Protein AF-A0A420IL74-F1 (afdb_monomer_lite)

pLDDT: mean 82.25, std 12.18, range [47.25, 95.0]

Radius of gyration: 26.78 Å; chains: 1; bounding box: 61×28×80 Å

Secondary structure (DSSP, 8-state):
--HHHHHHHIIIIIGGG--TT--HHHHHHHHHHHHHSHHHHHHHHTT-HHHHHHHHHHHHTT-GGGHHHHHS--SSHHHHHHHHHHHHHHHHHHHHHHHHHHTSSS-S--

Foldseek 3Di:
DDPVVLVCCCVPPPVVVDDPPDDPVNSVVVSCCVCVNPVNCVVVVCVDFQSVQVVVLVVCPPPQLQVQCNVDPDPGPVSSVVSSVVSNVVVVVVVVVVVVVVVPPPDPDD

Structure (mmCIF, N/CA/C/O backbone):
data_AF-A0A420IL74-F1
#
_entry.id   AF-A0A420IL74-F1
#
loop_
_atom_site.group_PDB
_atom_site.id
_atom_site.type_symbol
_atom_site.label_atom_id
_atom_site.label_alt_id
_atom_site.label_comp_id
_atom_site.label_asym_id
_atom_site.label_entity_id
_atom_site.label_seq_id
_atom_site.pdbx_PDB_ins_code
_atom_site.Cartn_x
_atom_site.Cartn_y
_atom_site.Cartn_z
_atom_site.occupancy
_atom_site.B_iso_or_equiv
_atom_site.auth_seq_id
_atom_site.auth_comp_id
_atom_site.auth_asym_id
_atom_site.auth_atom_id
_atom_site.pdbx_PDB_model_num
ATOM 1 N N . MET A 1 1 ? -3.151 -2.415 20.305 1.00 55.00 1 MET A N 1
ATOM 2 C CA . MET A 1 1 ? -4.112 -1.296 20.311 1.00 55.00 1 MET A CA 1
ATOM 3 C C . MET A 1 1 ? -3.757 -0.391 21.470 1.00 55.00 1 MET A C 1
ATOM 5 O O . MET A 1 1 ? -3.606 -0.899 22.578 1.00 55.00 1 MET A O 1
ATOM 9 N N . LEU A 1 2 ? -3.493 0.883 21.170 1.00 66.88 2 LEU A N 1
ATOM 10 C CA . LEU A 1 2 ? -3.121 1.927 22.125 1.00 66.88 2 LEU A CA 1
ATOM 11 C C . LEU A 1 2 ? -4.253 2.074 23.147 1.00 66.88 2 LEU A C 1
ATOM 13 O O . LEU A 1 2 ? -5.367 2.427 22.777 1.00 66.88 2 LEU A O 1
ATOM 17 N N . LYS A 1 3 ? -3.988 1.765 24.420 1.00 67.19 3 LYS A N 1
ATOM 18 C CA . 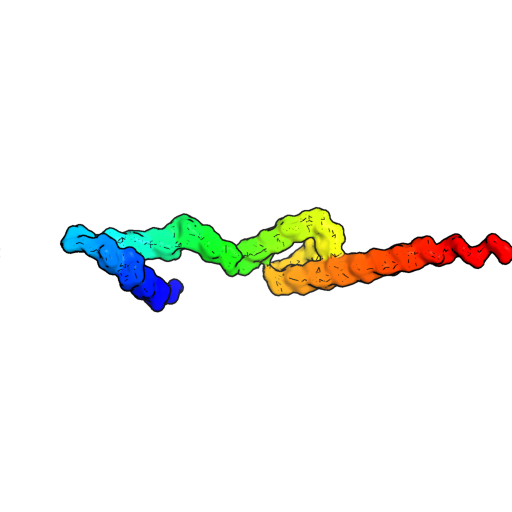LYS A 1 3 ? -4.944 2.055 25.501 1.00 67.19 3 LYS A CA 1
ATOM 19 C C . LYS A 1 3 ? -5.295 3.543 25.541 1.00 67.19 3 LYS A C 1
ATOM 21 O O . LYS A 1 3 ? -6.426 3.866 25.871 1.00 67.19 3 LYS A O 1
ATOM 26 N N . ASP A 1 4 ? -4.339 4.385 25.168 1.00 77.12 4 ASP A N 1
ATOM 27 C CA . ASP A 1 4 ? -4.464 5.838 25.171 1.00 77.12 4 ASP A CA 1
ATOM 28 C C . ASP A 1 4 ? -5.467 6.303 24.100 1.00 77.12 4 ASP A C 1
ATOM 30 O O . ASP A 1 4 ? -6.442 6.954 24.443 1.00 77.12 4 ASP A O 1
ATOM 34 N N . ASP A 1 5 ? -5.359 5.820 22.855 1.00 80.56 5 ASP A N 1
ATOM 35 C CA . ASP A 1 5 ? -6.319 6.143 21.781 1.00 80.56 5 ASP A CA 1
ATOM 36 C C . ASP A 1 5 ? -7.767 5.757 22.132 1.00 80.56 5 ASP A C 1
ATOM 38 O O . ASP A 1 5 ? -8.716 6.467 21.800 1.00 80.56 5 ASP A O 1
ATOM 42 N N . ALA A 1 6 ? -7.957 4.602 22.779 1.00 83.75 6 ALA A N 1
ATOM 43 C CA . ALA A 1 6 ? -9.287 4.147 23.186 1.00 83.75 6 ALA A CA 1
ATOM 44 C C . ALA A 1 6 ? -9.856 4.974 24.343 1.00 83.75 6 ALA A C 1
ATOM 46 O O . ALA A 1 6 ? -11.074 5.126 24.449 1.00 83.75 6 ALA A O 1
ATOM 47 N N . LEU A 1 7 ? -8.977 5.488 25.202 1.00 86.19 7 LEU A N 1
ATOM 48 C CA . LEU A 1 7 ? -9.343 6.362 2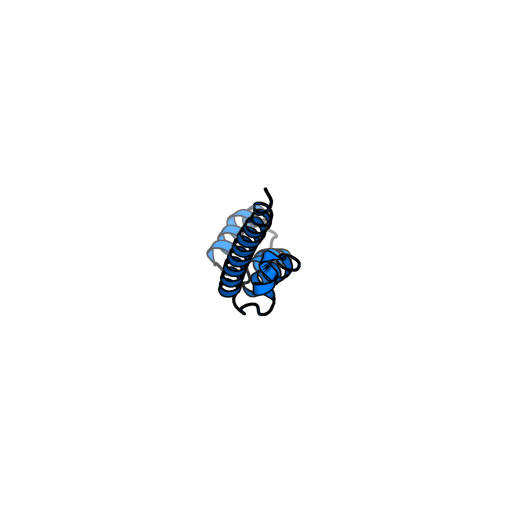6.303 1.00 86.19 7 LEU A CA 1
ATOM 49 C C . LEU A 1 7 ? -9.745 7.746 25.779 1.00 86.19 7 LEU A C 1
ATOM 51 O O . LEU A 1 7 ? -10.791 8.250 26.177 1.00 86.19 7 LEU A O 1
ATOM 55 N N . ASP A 1 8 ? -8.974 8.302 24.845 1.00 88.50 8 ASP A N 1
ATOM 56 C CA . ASP A 1 8 ? -9.269 9.585 24.199 1.00 88.50 8 ASP A CA 1
ATOM 57 C C . ASP A 1 8 ? -10.617 9.523 23.467 1.00 88.50 8 ASP A C 1
ATOM 59 O O . ASP A 1 8 ? -11.502 10.335 23.727 1.00 88.50 8 ASP A O 1
ATOM 63 N N . TYR A 1 9 ? -10.845 8.476 22.664 1.00 87.88 9 TYR A N 1
ATOM 64 C CA . TYR A 1 9 ? -12.132 8.254 21.991 1.00 87.88 9 TYR A CA 1
ATOM 65 C C . TYR A 1 9 ? -13.311 8.15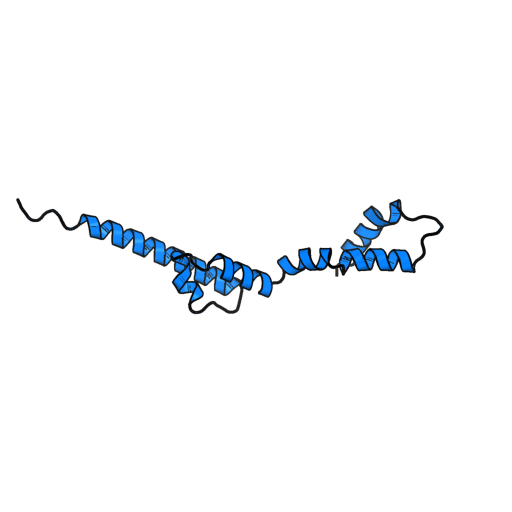8 22.972 1.00 87.88 9 TYR A C 1
ATOM 67 O O . TYR A 1 9 ? -14.407 8.661 22.714 1.00 87.88 9 TYR A O 1
ATOM 75 N N . TYR A 1 10 ? -13.100 7.519 24.126 1.00 89.25 10 TYR A N 1
ATOM 76 C CA . TYR A 1 10 ? -14.137 7.442 25.144 1.00 89.25 10 TYR A CA 1
ATOM 77 C C . TYR A 1 10 ? -14.497 8.826 25.699 1.00 89.25 10 TYR A C 1
ATOM 79 O O . TYR A 1 10 ? -15.681 9.144 25.802 1.00 89.25 10 TYR A O 1
ATOM 87 N N . TYR A 1 11 ? -13.504 9.641 26.055 1.00 91.31 11 TYR A N 1
ATOM 88 C CA . TYR A 1 11 ? -13.741 10.953 26.660 1.00 91.31 11 TYR A CA 1
ATOM 89 C C . TYR A 1 11 ? -14.270 11.989 25.665 1.00 91.31 11 TYR A C 1
ATOM 91 O O . TYR A 1 11 ? -15.163 12.761 26.023 1.00 91.31 11 TYR A O 1
ATOM 99 N N . ASP A 1 12 ? -13.759 11.985 24.437 1.00 91.50 12 ASP A N 1
ATOM 100 C CA . ASP A 1 12 ? -14.056 13.021 23.449 1.00 91.50 12 ASP A CA 1
ATOM 101 C C . ASP A 1 12 ? -15.348 12.740 22.671 1.00 91.50 12 ASP A C 1
ATOM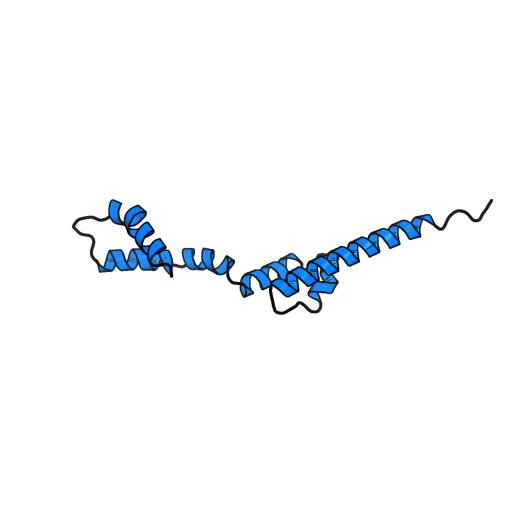 103 O O . ASP A 1 12 ? -16.144 13.655 22.455 1.00 91.50 12 ASP A O 1
ATOM 107 N N . ASP A 1 13 ? -15.597 11.481 22.293 1.00 89.56 13 ASP A N 1
ATOM 108 C CA . ASP A 1 13 ? -16.684 11.131 21.369 1.00 89.56 13 ASP A CA 1
ATOM 109 C C . ASP A 1 13 ? -17.832 10.359 22.032 1.00 89.56 13 ASP A C 1
ATOM 111 O O . ASP A 1 13 ? -18.995 10.563 21.680 1.00 89.56 13 ASP A O 1
ATOM 115 N N . ILE A 1 14 ? -17.541 9.475 22.996 1.00 90.81 14 ILE A N 1
ATOM 116 C CA . ILE A 1 14 ? -18.574 8.643 23.636 1.00 90.81 14 ILE A CA 1
ATOM 117 C C . ILE A 1 14 ? -19.194 9.343 24.844 1.00 90.81 14 ILE A C 1
ATOM 119 O O . ILE A 1 14 ? -20.414 9.422 24.952 1.00 90.81 14 ILE A O 1
ATOM 123 N N . GLN A 1 15 ? -18.392 9.853 25.777 1.00 90.38 15 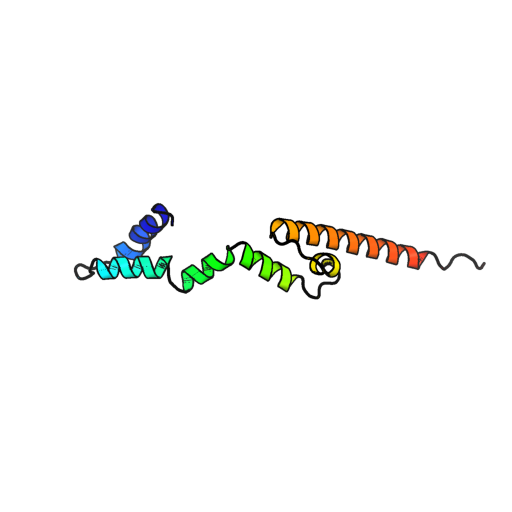GLN A N 1
ATOM 124 C CA . GLN A 1 15 ? -18.895 10.425 27.026 1.00 90.38 15 GLN A CA 1
ATOM 125 C C . GLN A 1 15 ? -19.955 11.529 26.829 1.00 90.38 15 GLN A C 1
ATOM 127 O O . GLN A 1 15 ? -20.938 11.515 27.574 1.00 90.38 15 GLN A O 1
ATOM 132 N N . PRO A 1 16 ? -19.838 12.447 25.847 1.00 91.19 16 PRO A N 1
ATOM 133 C CA . PRO A 1 16 ? -20.844 13.489 25.627 1.00 91.19 16 PRO A CA 1
ATOM 134 C C . PRO A 1 16 ? -22.213 12.968 25.171 1.00 91.19 16 PRO A C 1
ATOM 136 O O . PRO A 1 16 ? -23.214 13.660 25.351 1.00 91.19 16 PRO A O 1
ATOM 139 N N . ILE A 1 17 ? -22.267 11.774 24.573 1.00 88.06 17 ILE A N 1
ATOM 140 C CA . ILE A 1 17 ? -23.498 11.161 24.050 1.00 88.06 17 ILE A CA 1
ATOM 141 C C . ILE A 1 17 ? -24.094 10.113 25.000 1.00 88.06 17 ILE A C 1
ATOM 143 O O . ILE A 1 17 ? -25.193 9.614 24.747 1.00 88.06 17 ILE A O 1
ATOM 147 N N . LEU A 1 18 ? -23.398 9.779 26.094 1.00 88.62 18 LEU A N 1
ATOM 148 C CA . LEU A 1 18 ? -23.919 8.867 27.108 1.00 88.62 18 LEU A CA 1
ATOM 149 C C . LEU A 1 18 ? -25.129 9.475 27.815 1.00 88.62 18 LEU A C 1
ATOM 151 O O . LEU A 1 18 ? -25.144 10.634 28.226 1.00 88.62 18 LEU A O 1
ATOM 155 N N . THR A 1 19 ? -26.138 8.639 28.018 1.00 87.75 19 THR A N 1
ATOM 156 C CA . THR A 1 19 ? -27.332 8.966 28.797 1.00 87.75 19 THR A CA 1
ATOM 157 C C . THR A 1 19 ? -27.421 8.037 29.999 1.00 87.75 19 THR A C 1
ATOM 159 O O . THR A 1 19 ? -26.786 6.985 30.031 1.00 87.75 19 THR A O 1
ATOM 162 N N . SER A 1 20 ? -28.261 8.369 30.980 1.00 82.06 20 SER A N 1
ATOM 163 C CA . SER A 1 20 ? -28.499 7.513 32.153 1.00 82.06 20 SER A CA 1
ATOM 164 C C . SER A 1 20 ? -29.034 6.117 31.804 1.00 82.06 20 SER A C 1
ATOM 166 O O . SER A 1 20 ? -29.069 5.241 32.662 1.00 82.06 20 SER A O 1
ATOM 168 N N . THR A 1 21 ? -29.492 5.923 30.566 1.00 87.19 21 THR A N 1
ATOM 169 C CA . THR A 1 21 ? -30.000 4.655 30.037 1.00 87.19 21 THR A CA 1
ATOM 170 C C . THR A 1 21 ? -28.960 3.861 29.255 1.00 87.19 21 THR A C 1
ATOM 172 O O . THR A 1 21 ? -29.219 2.703 28.944 1.00 87.19 21 THR A O 1
ATOM 175 N N . THR A 1 22 ? -27.804 4.451 28.937 1.00 86.00 22 THR A N 1
ATOM 176 C CA . THR A 1 22 ? -26.770 3.774 28.152 1.00 86.00 22 THR A CA 1
ATOM 177 C C . THR A 1 22 ? -26.092 2.702 28.999 1.00 86.00 22 THR A C 1
ATOM 179 O O . THR A 1 22 ? -25.593 2.970 30.094 1.00 86.00 22 THR A O 1
ATOM 182 N N . SER A 1 23 ? -26.090 1.470 28.500 1.00 90.69 23 SER A N 1
ATOM 183 C CA . SER A 1 23 ? -25.532 0.319 29.211 1.00 90.69 23 SER A CA 1
ATOM 184 C C . SER A 1 23 ? -24.038 0.143 28.938 1.00 90.69 23 SER A C 1
ATOM 186 O O . SER A 1 23 ? -23.504 0.597 27.926 1.00 90.69 23 SER A O 1
ATOM 188 N N . PHE A 1 24 ? -23.350 -0.578 29.823 1.00 88.06 24 PHE A N 1
ATOM 189 C CA . PHE A 1 24 ? -21.944 -0.937 29.617 1.00 88.06 24 PHE A CA 1
ATOM 190 C C . PHE A 1 24 ? -21.725 -1.719 28.309 1.00 88.06 24 PHE A C 1
ATOM 192 O O . PHE A 1 24 ? -20.743 -1.494 27.600 1.00 88.06 24 PHE A O 1
ATOM 199 N N . ASP A 1 25 ? -22.660 -2.602 27.955 1.00 90.88 25 ASP A N 1
ATOM 200 C CA . ASP A 1 25 ? -22.573 -3.400 26.732 1.00 90.88 25 ASP A CA 1
ATOM 201 C C . ASP A 1 25 ? -22.683 -2.531 25.474 1.00 90.88 25 ASP A C 1
ATOM 203 O O . ASP A 1 25 ? -21.955 -2.754 24.507 1.00 90.88 25 ASP A O 1
ATOM 207 N N . GLU A 1 26 ? -23.510 -1.484 25.502 1.00 90.00 26 GLU A N 1
ATOM 208 C CA . GLU A 1 26 ? -23.577 -0.509 24.409 1.00 90.00 26 GLU A CA 1
ATOM 209 C C . GLU A 1 26 ? -22.260 0.253 24.268 1.00 90.00 26 GLU A C 1
ATOM 211 O O . GLU A 1 26 ? -21.712 0.315 23.170 1.00 90.00 26 GLU A O 1
ATOM 216 N N . VAL A 1 27 ? -21.691 0.750 25.370 1.00 88.88 27 VAL A N 1
ATOM 217 C CA . VAL A 1 27 ? -20.401 1.462 25.347 1.00 88.88 27 VAL A CA 1
ATOM 218 C C . VAL A 1 27 ? -19.287 0.575 24.793 1.00 88.88 27 VAL A C 1
ATOM 220 O O . VAL A 1 27 ? -18.523 0.998 23.926 1.00 88.88 27 VAL A O 1
ATOM 223 N N . THR A 1 28 ? -19.203 -0.678 25.247 1.00 88.50 28 THR A N 1
ATOM 224 C CA . THR A 1 28 ? -18.195 -1.613 24.728 1.00 88.50 28 THR A CA 1
ATOM 225 C C . THR A 1 28 ? -18.435 -1.975 23.266 1.00 88.50 28 THR A C 1
ATOM 227 O O . THR A 1 28 ? -17.460 -2.158 22.536 1.00 88.50 28 THR A O 1
ATOM 230 N N . SER A 1 29 ? -19.691 -2.035 22.808 1.00 88.50 29 SER A N 1
ATOM 231 C CA . SER A 1 29 ? -20.005 -2.210 21.388 1.00 88.50 29 SER A CA 1
ATOM 232 C C . SER A 1 29 ? -19.556 -1.009 20.562 1.00 88.50 29 SER A C 1
ATOM 234 O O . SER A 1 29 ? -18.926 -1.206 19.532 1.00 88.50 29 SER A O 1
ATOM 236 N N . MET A 1 30 ? -19.788 0.222 21.027 1.00 87.06 30 MET A N 1
ATOM 237 C CA . MET A 1 30 ? -19.378 1.439 20.314 1.00 87.06 30 MET A CA 1
ATOM 238 C C . MET A 1 30 ? -17.858 1.538 20.172 1.00 87.06 30 MET A C 1
ATOM 240 O O . MET A 1 30 ? -17.350 1.779 19.078 1.00 87.06 30 MET A O 1
ATOM 244 N N . ILE A 1 31 ? -17.119 1.280 21.257 1.00 87.56 31 ILE A N 1
ATOM 245 C CA . ILE A 1 31 ? -15.650 1.241 21.226 1.00 87.56 31 ILE A CA 1
ATOM 246 C C . ILE A 1 31 ? -15.175 0.139 20.269 1.00 87.56 31 ILE A C 1
ATOM 248 O O . ILE A 1 31 ? -14.282 0.366 19.451 1.00 87.56 31 ILE A O 1
ATOM 252 N N . ARG A 1 32 ? -15.782 -1.053 20.330 1.00 86.62 32 ARG A N 1
ATOM 253 C CA . ARG A 1 32 ? -15.427 -2.165 19.439 1.00 86.62 32 ARG A CA 1
ATOM 254 C C . ARG A 1 32 ? -15.701 -1.826 17.978 1.00 86.62 32 ARG A C 1
ATOM 256 O O . ARG A 1 32 ? -14.841 -2.058 17.139 1.00 86.62 32 ARG A O 1
ATOM 263 N N . ASP A 1 33 ? -16.852 -1.253 17.659 1.00 86.56 33 ASP A N 1
ATOM 264 C CA . ASP A 1 33 ? -17.204 -0.892 16.287 1.00 86.56 33 ASP A CA 1
ATOM 265 C C . ASP A 1 33 ? -16.288 0.208 15.742 1.00 86.56 33 ASP A C 1
ATOM 267 O O . ASP A 1 33 ? -15.895 0.158 14.577 1.00 86.56 33 ASP A O 1
ATOM 271 N N . TYR A 1 34 ? -15.861 1.151 16.582 1.00 83.94 34 TYR A N 1
ATOM 272 C CA . TYR A 1 34 ? -14.916 2.182 16.169 1.00 83.94 34 TYR A CA 1
ATOM 273 C C . TYR A 1 34 ? -13.508 1.636 15.905 1.00 83.94 34 TYR A C 1
ATOM 275 O O . TYR A 1 34 ? -12.902 2.010 14.908 1.00 83.94 34 TYR A O 1
ATOM 283 N N . PHE A 1 35 ? -12.983 0.730 16.738 1.00 81.31 35 PHE A N 1
ATOM 284 C CA . PHE A 1 35 ? -11.606 0.221 16.593 1.00 81.31 35 PHE A CA 1
ATOM 285 C C . PHE A 1 35 ? -11.478 -1.092 15.805 1.00 81.31 35 PHE A C 1
ATOM 287 O O . PHE A 1 35 ? -10.395 -1.444 15.341 1.00 81.31 35 PHE A O 1
ATOM 294 N N . GLU A 1 36 ? -12.560 -1.840 15.631 1.00 80.88 36 GLU A N 1
ATOM 295 C CA . GLU A 1 36 ? -12.566 -3.143 14.949 1.00 80.88 36 GLU A CA 1
ATOM 296 C C . GLU A 1 36 ? -13.580 -3.195 13.796 1.00 80.88 36 GLU A C 1
ATOM 298 O O . GLU A 1 36 ? -13.660 -4.181 13.043 1.00 80.88 36 GLU A O 1
ATOM 303 N N . GLY A 1 37 ? -14.333 -2.114 13.593 1.00 79.50 37 GLY A N 1
ATOM 304 C CA . GLY A 1 37 ? -15.312 -2.010 12.528 1.00 79.50 37 GLY A CA 1
ATOM 305 C C . GLY A 1 37 ? -14.708 -2.084 11.125 1.00 79.50 37 GLY A C 1
ATOM 306 O O . GLY A 1 37 ? -13.487 -2.013 10.922 1.00 79.50 37 GLY A O 1
ATOM 307 N N . PRO A 1 38 ? -15.568 -2.238 10.105 1.00 72.12 38 PRO A N 1
ATOM 308 C CA . PRO A 1 38 ? -15.139 -2.304 8.712 1.00 72.12 38 PRO A CA 1
ATOM 309 C C . PRO A 1 38 ? -14.380 -1.045 8.272 1.00 72.12 38 PRO A C 1
ATOM 311 O O . PRO A 1 38 ? -13.456 -1.140 7.466 1.00 72.12 38 PRO A O 1
ATOM 314 N N . GLU A 1 39 ? -14.760 0.120 8.799 1.00 68.69 39 GLU A N 1
ATOM 315 C CA . GLU A 1 39 ? -14.176 1.417 8.446 1.00 68.69 39 GLU A CA 1
ATOM 316 C C . GLU A 1 39 ? -12.761 1.579 9.006 1.00 68.69 39 GLU A C 1
ATOM 318 O O . GLU A 1 39 ? -11.829 1.861 8.250 1.00 68.69 39 GLU A O 1
ATOM 323 N N . TYR A 1 40 ? -12.566 1.279 10.291 1.00 70.94 40 TYR A N 1
ATOM 324 C CA . TYR A 1 40 ? -11.242 1.288 10.910 1.00 70.94 40 TYR A CA 1
ATOM 325 C C . TYR A 1 40 ? -10.311 0.275 10.257 1.00 70.94 40 TYR A C 1
ATOM 327 O O . TYR A 1 40 ? -9.178 0.602 9.902 1.00 70.94 40 TYR A O 1
ATOM 335 N N . ARG A 1 41 ? -10.808 -0.939 9.981 1.00 67.12 41 ARG A N 1
ATOM 336 C CA . ARG A 1 41 ? -10.044 -1.946 9.233 1.00 67.12 41 ARG A CA 1
ATOM 337 C C . ARG A 1 41 ? -9.654 -1.466 7.841 1.00 67.12 41 ARG A C 1
ATOM 339 O O . ARG A 1 41 ? -8.559 -1.797 7.403 1.00 67.12 41 ARG A O 1
ATOM 346 N N . ARG A 1 42 ? -10.490 -0.697 7.135 1.00 61.78 42 ARG A N 1
ATOM 347 C CA . ARG A 1 42 ? -10.103 -0.101 5.844 1.00 61.78 42 ARG A CA 1
ATOM 348 C C . ARG A 1 42 ? -8.983 0.915 6.034 1.00 61.78 42 ARG A C 1
ATOM 350 O O . ARG A 1 42 ? -7.966 0.782 5.364 1.00 61.78 42 ARG A O 1
ATOM 357 N N . ALA A 1 43 ? -9.128 1.860 6.962 1.00 65.75 43 ALA A N 1
ATOM 358 C CA . ALA A 1 43 ? -8.118 2.886 7.229 1.00 65.75 43 ALA A CA 1
ATOM 359 C C . ALA A 1 43 ? -6.763 2.289 7.658 1.00 65.75 43 ALA A C 1
ATOM 361 O O . ALA A 1 43 ? -5.716 2.703 7.159 1.00 65.75 43 ALA A O 1
ATOM 362 N N . HIS A 1 44 ? -6.776 1.271 8.523 1.00 63.94 44 HIS A N 1
ATOM 363 C CA . HIS A 1 44 ? -5.562 0.602 8.995 1.00 63.94 44 HIS A CA 1
ATOM 364 C C . HIS A 1 44 ? -4.957 -0.370 7.974 1.00 63.94 44 HIS A C 1
ATOM 366 O O . HIS A 1 44 ? -3.734 -0.426 7.869 1.00 63.94 44 HIS A O 1
ATOM 372 N N . ARG A 1 45 ? -5.759 -1.057 7.144 1.00 59.00 45 ARG A N 1
ATOM 373 C CA . ARG A 1 45 ? -5.239 -1.933 6.071 1.00 59.00 45 ARG A CA 1
ATOM 374 C C . ARG A 1 45 ? -4.373 -1.193 5.056 1.00 59.00 45 ARG A C 1
ATOM 376 O O . ARG A 1 45 ? -3.469 -1.790 4.481 1.00 59.00 45 ARG A O 1
ATOM 383 N N . PHE A 1 46 ? -4.596 0.108 4.848 1.00 57.31 46 PHE A N 1
ATOM 384 C CA . PHE A 1 46 ? -3.722 0.921 3.994 1.00 57.31 46 PHE A CA 1
ATOM 385 C C . PHE A 1 46 ? -2.308 1.108 4.565 1.00 57.31 46 PHE A C 1
ATOM 387 O O . PHE A 1 46 ? -1.416 1.499 3.818 1.00 57.31 46 PHE A O 1
ATOM 394 N N . ARG A 1 47 ? -2.083 0.826 5.855 1.00 63.72 47 ARG A N 1
ATOM 395 C CA . ARG A 1 47 ? -0.763 0.890 6.504 1.00 63.72 47 ARG A CA 1
ATOM 396 C C . ARG A 1 47 ? -0.059 -0.466 6.587 1.00 63.72 47 ARG A C 1
ATOM 398 O O . ARG A 1 47 ? 1.114 -0.509 6.961 1.00 63.72 47 ARG A O 1
ATOM 405 N N . ASP A 1 48 ? -0.721 -1.557 6.203 1.00 74.44 48 ASP A N 1
ATOM 406 C CA . ASP A 1 48 ? -0.113 -2.884 6.216 1.00 74.44 48 ASP A CA 1
ATOM 407 C C . ASP A 1 48 ? 0.958 -2.984 5.122 1.00 74.44 48 ASP A C 1
ATOM 409 O O . ASP A 1 48 ? 0.686 -2.841 3.928 1.00 74.44 48 ASP A O 1
ATOM 413 N N . LYS A 1 49 ? 2.202 -3.271 5.530 1.00 75.88 49 LYS A N 1
ATOM 414 C CA . LYS A 1 49 ? 3.362 -3.435 4.632 1.00 75.88 49 LYS A CA 1
ATOM 415 C C . LYS A 1 49 ? 3.086 -4.307 3.390 1.00 75.88 49 LYS A C 1
ATOM 417 O O . LYS A 1 49 ? 3.464 -3.866 2.305 1.00 75.88 49 LYS A O 1
ATOM 422 N N . PRO A 1 50 ? 2.446 -5.494 3.486 1.00 80.19 50 PRO A N 1
ATOM 423 C CA . PRO A 1 50 ? 2.157 -6.309 2.302 1.00 80.19 50 PRO A CA 1
ATOM 424 C C . PRO A 1 50 ? 1.121 -5.668 1.369 1.00 80.19 50 PRO A C 1
ATOM 426 O O . PRO A 1 50 ? 1.216 -5.808 0.154 1.00 80.19 50 PRO A O 1
ATOM 429 N N . PHE A 1 51 ? 0.160 -4.916 1.908 1.00 82.50 51 PHE A N 1
ATOM 430 C CA . PHE A 1 51 ? -0.834 -4.215 1.097 1.00 82.50 51 PHE A CA 1
ATOM 431 C C . PHE A 1 51 ? -0.223 -3.016 0.358 1.00 82.50 51 PHE A C 1
ATOM 433 O O . PHE A 1 51 ? -0.519 -2.784 -0.814 1.00 82.50 51 PHE A O 1
ATOM 440 N N . LEU A 1 52 ? 0.676 -2.282 1.021 1.00 85.44 52 LEU A N 1
ATOM 441 C CA . LEU A 1 52 ? 1.454 -1.205 0.404 1.00 85.44 52 LEU A CA 1
ATOM 442 C C . LEU A 1 52 ? 2.373 -1.721 -0.705 1.00 85.44 52 LEU A C 1
ATOM 444 O O . LEU A 1 52 ? 2.484 -1.077 -1.745 1.00 85.44 52 LEU A O 1
ATOM 448 N N . HIS A 1 53 ? 2.998 -2.884 -0.501 1.00 90.19 53 HIS A N 1
ATOM 449 C CA . HIS A 1 53 ? 3.819 -3.537 -1.521 1.00 90.19 53 HIS A CA 1
ATOM 450 C C . HIS A 1 53 ? 2.999 -3.862 -2.772 1.00 90.19 53 HIS A C 1
ATOM 452 O O . HIS A 1 53 ? 3.362 -3.423 -3.862 1.00 90.19 53 HIS A O 1
ATOM 458 N N . LEU A 1 54 ? 1.844 -4.515 -2.601 1.00 88.44 54 LEU A N 1
ATOM 459 C CA . LEU A 1 54 ? 0.949 -4.853 -3.707 1.00 88.44 54 LEU A CA 1
ATOM 460 C C . LEU A 1 54 ? 0.470 -3.608 -4.464 1.00 88.44 54 LEU A C 1
ATOM 462 O O . LEU A 1 54 ? 0.540 -3.561 -5.689 1.00 88.44 54 LEU A O 1
ATOM 466 N N . LYS A 1 55 ? 0.035 -2.568 -3.742 1.00 89.19 55 LYS A N 1
ATOM 467 C CA . LYS A 1 55 ? -0.401 -1.313 -4.368 1.00 89.19 55 LYS A CA 1
ATOM 468 C C . LYS A 1 55 ? 0.711 -0.623 -5.149 1.00 89.19 55 LYS A C 1
ATOM 470 O O . LYS A 1 55 ? 0.444 -0.089 -6.221 1.00 89.19 55 LYS A O 1
ATOM 475 N N . LEU A 1 56 ? 1.929 -0.605 -4.610 1.00 90.38 56 LEU A N 1
ATOM 476 C CA . LEU A 1 56 ? 3.078 -0.014 -5.289 1.00 90.38 56 LEU A CA 1
ATOM 477 C C . LEU A 1 56 ? 3.423 -0.801 -6.559 1.00 90.38 56 LEU A C 1
ATOM 479 O O . LEU A 1 56 ? 3.636 -0.202 -7.610 1.00 90.38 56 LEU A O 1
ATOM 483 N N . PHE A 1 57 ? 3.405 -2.134 -6.477 1.00 90.88 57 PHE A N 1
ATOM 484 C CA . PHE A 1 57 ? 3.610 -3.015 -7.624 1.00 90.88 57 PHE A CA 1
ATOM 485 C C . PHE A 1 57 ? 2.576 -2.764 -8.729 1.00 90.88 57 PHE A C 1
ATOM 487 O O . PHE A 1 57 ? 2.943 -2.566 -9.887 1.00 90.88 57 PHE A O 1
ATOM 494 N N . ASP A 1 58 ? 1.289 -2.716 -8.373 1.00 91.94 58 ASP A N 1
ATOM 495 C CA . ASP A 1 58 ? 0.210 -2.466 -9.329 1.00 91.94 58 ASP A CA 1
ATOM 496 C C . ASP A 1 58 ? 0.289 -1.056 -9.936 1.00 91.94 58 ASP A C 1
ATOM 498 O O . ASP A 1 58 ? 0.083 -0.905 -11.138 1.00 91.94 58 ASP A O 1
ATOM 502 N N . ALA A 1 59 ? 0.640 -0.033 -9.149 1.00 92.12 59 ALA A N 1
ATOM 503 C CA . ALA A 1 59 ? 0.780 1.344 -9.633 1.00 92.12 59 ALA A CA 1
ATOM 504 C C . ALA A 1 59 ? 1.938 1.523 -10.628 1.00 92.12 59 ALA A C 1
ATOM 506 O O . ALA A 1 59 ? 1.857 2.356 -11.528 1.00 92.12 59 ALA A O 1
ATOM 507 N N . CYS A 1 60 ? 3.015 0.751 -10.477 1.00 92.62 60 CYS A N 1
ATOM 508 C CA . CYS A 1 60 ? 4.151 0.786 -11.394 1.00 92.62 60 CYS A CA 1
ATOM 509 C C . CYS A 1 60 ? 3.941 -0.065 -12.656 1.00 92.62 60 CYS A C 1
ATOM 511 O O . CYS A 1 60 ? 4.730 0.041 -13.599 1.00 92.62 60 CYS A O 1
ATOM 513 N N . ARG A 1 61 ? 2.899 -0.907 -12.707 1.00 91.88 61 ARG A N 1
ATOM 514 C CA . ARG A 1 61 ? 2.627 -1.763 -13.867 1.00 91.88 61 ARG A CA 1
ATOM 515 C C . ARG A 1 61 ? 2.313 -0.906 -15.096 1.00 91.88 61 ARG A C 1
ATOM 517 O O . ARG A 1 61 ? 1.472 -0.018 -15.053 1.00 91.88 61 ARG A O 1
ATOM 524 N N . GLY A 1 62 ? 2.977 -1.207 -16.212 1.00 89.62 62 GLY A N 1
ATOM 525 C CA . GLY A 1 62 ? 2.811 -0.471 -17.471 1.00 89.62 62 GLY A CA 1
ATOM 526 C C . GLY A 1 62 ? 3.649 0.807 -17.575 1.00 89.62 62 GLY A C 1
ATOM 527 O O . GLY A 1 62 ? 3.616 1.467 -18.611 1.00 89.62 62 GLY A O 1
ATOM 528 N N . VAL A 1 63 ? 4.435 1.145 -16.549 1.00 93.50 63 VAL A N 1
ATOM 529 C CA . VAL A 1 63 ? 5.419 2.231 -16.618 1.00 93.50 63 VAL A CA 1
ATOM 530 C C . VAL A 1 63 ? 6.741 1.673 -17.143 1.00 93.50 63 VAL A C 1
ATOM 532 O O . VAL A 1 63 ? 7.394 0.882 -16.463 1.00 93.50 63 VAL A O 1
ATOM 535 N N . ALA A 1 64 ? 7.169 2.117 -18.329 1.00 90.81 64 ALA A N 1
ATOM 536 C CA . ALA A 1 64 ? 8.391 1.631 -18.987 1.00 90.81 64 ALA A CA 1
ATOM 537 C C . ALA A 1 64 ? 9.660 1.801 -18.126 1.00 90.81 64 ALA A C 1
ATOM 539 O O . ALA A 1 64 ? 10.562 0.969 -18.159 1.00 90.81 64 ALA A O 1
ATOM 540 N N . ALA A 1 65 ? 9.720 2.855 -17.308 1.00 91.31 65 ALA A N 1
ATOM 541 C CA . ALA A 1 65 ? 10.836 3.094 -16.394 1.00 91.31 65 ALA A CA 1
ATOM 542 C C . ALA A 1 65 ? 10.908 2.086 -15.233 1.00 91.31 65 ALA A C 1
ATOM 544 O O . ALA A 1 65 ? 11.978 1.879 -14.666 1.00 91.31 65 ALA A O 1
ATOM 545 N N . CYS A 1 66 ? 9.797 1.432 -14.888 1.00 93.00 66 CYS A N 1
ATOM 546 C CA . CYS A 1 66 ? 9.712 0.480 -13.779 1.00 93.00 66 CYS A CA 1
ATOM 547 C C . CYS A 1 66 ? 9.755 -0.986 -14.237 1.00 93.00 66 CYS A C 1
ATOM 549 O O . CYS A 1 66 ? 9.803 -1.879 -13.396 1.00 93.00 66 CYS A O 1
ATOM 551 N N . GLU A 1 67 ? 9.729 -1.251 -15.545 1.00 91.06 67 GLU A N 1
ATOM 552 C CA . GLU A 1 67 ? 9.580 -2.598 -16.109 1.00 91.06 67 GLU A CA 1
ATOM 553 C C . GLU A 1 67 ? 10.656 -3.575 -15.602 1.00 91.06 67 GLU A C 1
ATOM 555 O O . GLU A 1 67 ? 10.337 -4.693 -15.196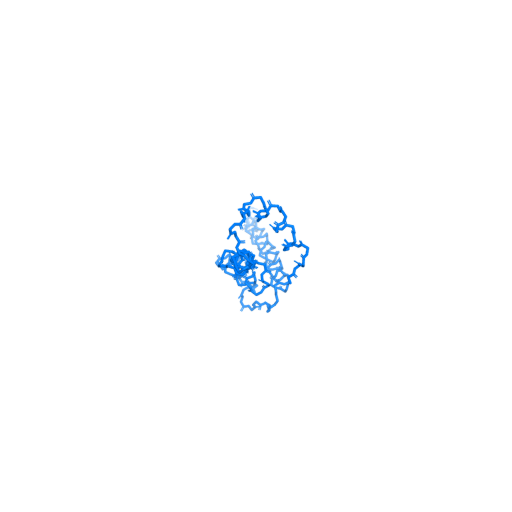 1.00 91.06 67 GLU A O 1
ATOM 560 N N . ASN A 1 68 ? 11.911 -3.119 -15.503 1.00 87.62 68 ASN A N 1
ATOM 561 C CA . ASN A 1 68 ? 13.016 -3.938 -14.996 1.00 87.62 68 ASN A CA 1
ATOM 562 C C . ASN A 1 68 ? 12.842 -4.303 -13.512 1.00 87.62 68 ASN A C 1
ATOM 564 O O . ASN A 1 68 ? 13.105 -5.442 -13.129 1.00 87.62 68 ASN A O 1
ATOM 568 N N . ALA A 1 69 ? 12.372 -3.365 -12.682 1.00 89.94 69 ALA A N 1
ATOM 569 C CA . ALA A 1 69 ? 12.118 -3.611 -11.259 1.00 89.94 69 ALA A CA 1
ATOM 570 C C . ALA A 1 69 ? 10.953 -4.589 -11.028 1.00 89.94 69 ALA A C 1
ATOM 572 O O . ALA A 1 69 ? 10.951 -5.346 -10.058 1.00 89.94 69 ALA A O 1
ATOM 573 N N . LEU A 1 70 ? 9.957 -4.592 -11.918 1.00 91.06 70 LEU A N 1
ATOM 574 C CA . LEU A 1 70 ? 8.757 -5.422 -11.783 1.00 91.06 70 LEU A CA 1
ATOM 575 C C . LEU A 1 70 ? 8.914 -6.838 -12.359 1.00 91.06 70 LEU A C 1
ATOM 577 O O . LEU A 1 70 ? 8.075 -7.690 -12.072 1.00 91.06 70 LEU A O 1
ATOM 581 N N . TYR A 1 71 ? 9.973 -7.115 -13.128 1.00 88.00 71 TYR A N 1
ATOM 582 C CA . TYR A 1 71 ? 10.253 -8.455 -13.662 1.00 88.00 71 TYR A CA 1
ATOM 583 C C . TYR A 1 71 ? 10.564 -9.476 -12.555 1.00 88.00 71 TYR A C 1
ATOM 585 O O . TYR A 1 71 ? 10.154 -10.635 -12.625 1.00 88.00 71 TYR A O 1
ATOM 593 N N . ARG A 1 72 ? 11.269 -9.042 -11.503 1.00 86.31 72 ARG A N 1
ATOM 594 C CA . ARG A 1 72 ? 11.533 -9.838 -10.299 1.00 86.31 72 ARG A CA 1
ATOM 595 C C . ARG A 1 72 ? 11.484 -8.929 -9.066 1.00 86.31 72 ARG A C 1
ATOM 597 O O . ARG A 1 72 ? 12.538 -8.527 -8.579 1.00 86.31 72 ARG A O 1
ATOM 604 N N . PRO A 1 73 ? 10.282 -8.591 -8.574 1.00 84.25 73 PRO A N 1
ATOM 605 C CA . PRO A 1 73 ? 10.139 -7.637 -7.486 1.00 84.25 73 PRO A CA 1
ATOM 606 C C . PRO A 1 73 ? 10.685 -8.228 -6.184 1.00 84.25 73 PRO A C 1
ATOM 608 O O . PRO A 1 73 ? 10.408 -9.383 -5.851 1.00 84.25 73 PRO A O 1
ATOM 611 N N . ALA A 1 74 ? 11.425 -7.429 -5.416 1.00 88.81 74 ALA A N 1
ATOM 612 C CA . ALA A 1 74 ? 11.805 -7.809 -4.063 1.00 88.81 74 ALA A CA 1
ATOM 613 C C . ALA A 1 74 ? 10.564 -8.053 -3.185 1.00 88.81 74 ALA A C 1
ATOM 615 O O . ALA A 1 74 ? 9.573 -7.333 -3.274 1.00 88.81 74 ALA A O 1
ATOM 616 N N . GLU A 1 75 ? 10.635 -9.033 -2.282 1.00 87.25 75 GLU A N 1
ATOM 617 C CA . GLU A 1 75 ? 9.515 -9.441 -1.413 1.00 87.25 75 GLU A CA 1
ATOM 618 C C . GLU A 1 75 ? 9.177 -8.409 -0.325 1.00 87.25 75 GLU A C 1
ATOM 620 O O . GLU A 1 75 ? 8.113 -8.448 0.292 1.00 87.25 75 GLU A O 1
ATOM 625 N N . THR A 1 76 ? 10.088 -7.468 -0.073 1.00 90.69 76 THR A N 1
ATOM 626 C CA . THR A 1 76 ? 9.906 -6.421 0.932 1.00 90.69 76 THR A CA 1
ATOM 627 C C . THR A 1 76 ? 9.567 -5.091 0.274 1.00 90.69 76 THR A C 1
ATOM 629 O O . THR A 1 76 ? 10.091 -4.754 -0.786 1.00 90.69 76 THR A O 1
ATOM 632 N N . LEU A 1 77 ? 8.734 -4.282 0.939 1.00 88.88 77 LEU A N 1
ATOM 633 C CA . LEU A 1 77 ? 8.390 -2.935 0.468 1.00 88.88 77 LEU A CA 1
ATOM 634 C C . LEU A 1 77 ? 9.636 -2.060 0.253 1.00 88.88 77 LEU A C 1
ATOM 636 O O . LEU A 1 77 ? 9.714 -1.335 -0.729 1.00 88.88 77 LEU A O 1
ATOM 640 N N . GLN A 1 78 ? 10.619 -2.143 1.154 1.00 90.69 78 GLN A N 1
ATOM 641 C CA . GLN A 1 78 ? 11.854 -1.359 1.047 1.00 90.69 78 GLN A CA 1
ATOM 642 C C . GLN A 1 78 ? 12.721 -1.805 -0.135 1.00 90.69 78 GLN A C 1
ATOM 644 O O . GLN A 1 78 ? 13.228 -0.954 -0.861 1.00 90.69 78 GLN A O 1
ATOM 649 N N . GLY A 1 79 ? 12.839 -3.119 -0.360 1.00 92.00 79 GLY A N 1
ATOM 650 C CA . GLY A 1 79 ? 13.530 -3.659 -1.531 1.00 92.00 79 GLY A CA 1
ATOM 651 C C . GLY A 1 79 ? 12.873 -3.193 -2.827 1.00 92.00 79 GLY A C 1
ATOM 652 O O . GLY A 1 79 ? 13.546 -2.619 -3.674 1.00 92.00 79 GLY A O 1
ATOM 653 N N . LEU A 1 80 ? 11.543 -3.306 -2.921 1.00 92.62 80 LEU A N 1
ATOM 654 C CA . LEU A 1 80 ? 10.793 -2.878 -4.102 1.00 92.62 80 LEU A CA 1
ATOM 655 C C . LEU A 1 80 ? 10.979 -1.378 -4.391 1.00 92.62 80 LEU A C 1
ATOM 657 O O . LEU A 1 80 ? 11.169 -0.992 -5.540 1.00 92.62 80 LEU A O 1
ATOM 661 N N . ILE A 1 81 ? 10.971 -0.525 -3.359 1.00 93.44 81 ILE A N 1
ATOM 662 C CA . ILE A 1 81 ? 11.238 0.916 -3.515 1.00 93.44 81 ILE A CA 1
ATOM 663 C C . ILE A 1 81 ? 12.653 1.161 -4.055 1.00 93.44 81 ILE A C 1
ATOM 665 O O . ILE A 1 81 ? 12.833 2.018 -4.921 1.00 93.44 81 ILE A O 1
ATOM 669 N N . SER A 1 82 ? 13.651 0.436 -3.543 1.00 94.94 82 SER A N 1
ATOM 670 C CA . SER A 1 82 ? 15.035 0.541 -4.017 1.00 94.94 82 SER A CA 1
ATOM 671 C C . SER A 1 82 ? 15.150 0.128 -5.484 1.00 94.94 82 SER A C 1
ATOM 673 O O . SER A 1 82 ? 15.694 0.883 -6.287 1.00 94.94 82 SER A O 1
ATOM 675 N N . ASP A 1 83 ? 14.571 -1.016 -5.844 1.00 93.50 83 ASP A N 1
ATOM 676 C CA . ASP A 1 83 ? 14.608 -1.551 -7.206 1.00 93.50 83 ASP A CA 1
ATOM 677 C C . ASP A 1 83 ? 13.932 -0.600 -8.200 1.00 93.50 83 ASP A C 1
ATOM 679 O O . ASP A 1 83 ? 14.485 -0.318 -9.263 1.00 93.50 83 ASP A O 1
ATOM 683 N N . ILE A 1 84 ? 12.770 -0.038 -7.839 1.00 94.88 84 ILE A N 1
ATOM 684 C CA . ILE A 1 84 ? 12.063 0.955 -8.662 1.00 94.88 84 ILE A CA 1
ATOM 685 C C . ILE A 1 84 ? 12.937 2.191 -8.889 1.00 94.88 84 ILE A C 1
ATOM 687 O O . ILE A 1 84 ? 13.060 2.646 -10.025 1.00 94.88 84 ILE A O 1
ATOM 691 N N . ARG A 1 85 ? 13.578 2.723 -7.840 1.00 95.00 85 ARG A N 1
ATOM 692 C CA . ARG A 1 85 ? 14.472 3.887 -7.974 1.00 95.00 85 ARG A CA 1
ATOM 693 C C . ARG A 1 85 ? 15.633 3.592 -8.918 1.00 95.00 85 ARG A C 1
ATOM 695 O O . ARG A 1 85 ? 15.884 4.380 -9.824 1.00 95.00 85 ARG A O 1
ATOM 702 N N . SER A 1 86 ? 16.299 2.451 -8.746 1.00 94.31 86 SER A N 1
ATOM 703 C CA . SER A 1 86 ? 17.397 2.034 -9.624 1.00 94.31 86 SER A CA 1
ATOM 704 C C . SER A 1 86 ? 16.939 1.833 -11.070 1.00 94.31 86 SER A C 1
ATOM 706 O O . SER A 1 86 ? 17.641 2.233 -11.996 1.00 94.31 86 SER A O 1
ATOM 708 N N . SER A 1 87 ? 15.750 1.262 -11.275 1.00 94.19 87 SER A N 1
ATOM 709 C CA . SER A 1 87 ? 15.165 1.062 -12.604 1.00 94.19 87 SER A CA 1
ATOM 710 C C . SER A 1 87 ? 14.859 2.387 -13.307 1.00 94.19 87 SER A C 1
ATOM 712 O O . SER A 1 87 ? 15.176 2.531 -14.487 1.00 94.19 87 SER A O 1
ATOM 714 N N . ILE A 1 88 ? 14.309 3.369 -12.583 1.00 94.19 88 ILE A N 1
ATOM 715 C CA . ILE A 1 88 ? 14.030 4.708 -13.121 1.00 94.19 88 ILE A CA 1
ATOM 716 C C . ILE A 1 88 ? 15.328 5.396 -13.546 1.00 94.19 88 ILE A C 1
ATOM 718 O O . ILE A 1 88 ? 15.421 5.843 -14.686 1.00 94.19 88 ILE A O 1
ATOM 722 N N . MET A 1 89 ? 16.349 5.404 -12.682 1.00 93.75 89 MET A N 1
ATOM 723 C CA . MET A 1 89 ? 17.648 6.010 -13.006 1.00 93.75 89 MET A CA 1
ATOM 724 C C . MET A 1 89 ? 18.270 5.383 -14.261 1.00 93.75 89 MET A C 1
ATOM 726 O O . MET A 1 89 ? 18.688 6.089 -15.175 1.00 93.75 89 MET A O 1
ATOM 730 N N . ALA A 1 90 ? 18.261 4.050 -14.359 1.00 91.75 90 ALA A N 1
ATOM 731 C CA . ALA A 1 90 ? 18.786 3.351 -15.530 1.00 91.75 90 ALA A CA 1
ATOM 732 C C . ALA A 1 90 ? 17.998 3.668 -16.816 1.00 91.75 90 ALA A C 1
ATOM 734 O O . ALA A 1 90 ? 18.568 3.713 -17.910 1.00 91.75 90 ALA A O 1
ATOM 735 N N . HIS A 1 91 ? 16.683 3.874 -16.704 1.00 92.19 91 HIS A N 1
ATOM 736 C CA . HIS A 1 91 ? 15.840 4.257 -17.833 1.00 92.19 91 HIS A CA 1
ATOM 737 C C . HIS A 1 91 ? 16.156 5.677 -18.323 1.00 92.19 91 HIS A C 1
ATOM 739 O O . HIS A 1 91 ? 16.276 5.895 -19.530 1.00 92.19 91 HIS A O 1
ATOM 745 N N . GLU A 1 92 ? 16.332 6.624 -17.400 1.00 92.00 92 GLU A N 1
ATOM 746 C CA . GLU A 1 92 ? 16.714 8.008 -17.702 1.00 92.00 92 GLU A CA 1
ATOM 747 C C . GLU A 1 92 ? 18.093 8.081 -18.372 1.00 92.00 92 GLU A C 1
ATOM 749 O O . GLU A 1 92 ? 18.226 8.691 -19.436 1.00 92.00 92 GLU A O 1
ATOM 754 N N . ASP A 1 93 ? 19.090 7.370 -17.837 1.00 89.44 93 ASP A N 1
ATOM 755 C CA . ASP A 1 93 ? 20.432 7.294 -18.428 1.00 89.44 93 ASP A CA 1
ATOM 756 C C . ASP A 1 93 ? 20.391 6.743 -19.862 1.00 89.44 93 ASP A C 1
ATOM 758 O O . ASP A 1 93 ? 21.007 7.291 -20.783 1.00 89.44 93 ASP A O 1
ATOM 762 N N . LYS A 1 94 ? 19.604 5.685 -20.096 1.00 88.00 94 LYS A N 1
ATOM 763 C CA . LYS A 1 94 ? 19.420 5.110 -21.436 1.00 88.00 94 LYS A CA 1
ATOM 764 C C . LYS A 1 94 ? 18.763 6.101 -22.402 1.00 88.00 94 LYS A C 1
ATOM 766 O O . LYS A 1 94 ? 19.152 6.156 -23.574 1.00 88.00 94 LYS A O 1
ATOM 771 N N . MET A 1 95 ? 17.783 6.877 -21.939 1.00 85.06 95 MET A N 1
ATOM 772 C CA . MET A 1 95 ? 17.130 7.917 -22.745 1.00 85.06 95 MET A CA 1
ATOM 773 C C . MET A 1 95 ? 18.113 9.029 -23.132 1.00 85.06 95 MET A C 1
ATOM 775 O O . MET A 1 95 ? 18.143 9.442 -24.293 1.00 85.06 95 MET A O 1
ATOM 779 N N . LEU A 1 96 ? 18.978 9.461 -22.210 1.00 81.94 96 LEU A N 1
ATOM 780 C CA . LEU A 1 96 ? 20.021 10.456 -22.485 1.00 81.94 96 LEU A CA 1
ATOM 781 C C . LEU A 1 96 ? 21.033 9.963 -23.530 1.00 81.94 96 LEU A C 1
ATOM 783 O O . LEU A 1 96 ? 21.361 10.694 -24.470 1.00 81.94 96 LEU A O 1
ATOM 787 N N . ILE A 1 97 ? 21.487 8.712 -23.421 1.00 79.69 97 ILE A N 1
ATOM 788 C CA . ILE A 1 97 ? 22.415 8.103 -24.389 1.00 79.69 97 ILE A CA 1
ATOM 789 C C . ILE A 1 97 ? 21.770 8.001 -25.776 1.00 79.69 97 ILE A C 1
ATOM 791 O O . ILE A 1 97 ? 22.385 8.378 -26.776 1.00 79.69 97 ILE A O 1
ATOM 795 N N . THR A 1 98 ? 20.520 7.536 -25.842 1.00 75.44 98 THR A N 1
ATOM 796 C CA . THR A 1 98 ? 19.789 7.368 -27.109 1.00 75.44 98 THR A CA 1
ATOM 797 C C . THR A 1 98 ? 19.635 8.709 -27.828 1.00 75.44 98 THR A C 1
ATOM 799 O O . THR A 1 98 ? 19.990 8.819 -29.002 1.00 75.44 98 THR A O 1
ATOM 802 N N . ASN A 1 99 ? 19.216 9.752 -27.107 1.00 70.00 99 ASN A N 1
ATOM 803 C CA . ASN A 1 99 ? 19.073 11.094 -27.669 1.00 70.00 99 ASN A CA 1
ATOM 804 C C . ASN A 1 99 ? 20.413 11.661 -28.143 1.00 70.00 99 ASN A C 1
ATOM 806 O O . ASN A 1 99 ? 20.484 12.220 -29.229 1.00 70.00 99 ASN A O 1
ATOM 810 N N . THR A 1 100 ? 21.490 11.466 -27.380 1.00 65.75 100 THR A N 1
ATOM 811 C CA . THR A 1 100 ? 22.825 11.945 -27.769 1.00 65.75 100 THR A CA 1
ATOM 812 C C . THR A 1 100 ? 23.317 11.249 -29.043 1.00 65.75 100 THR A C 1
ATOM 814 O O . THR A 1 100 ? 23.830 11.909 -29.944 1.00 65.75 100 THR A O 1
ATOM 817 N N . SER A 1 101 ? 23.113 9.933 -29.168 1.00 60.00 101 SER A N 1
ATOM 818 C CA . SER A 1 101 ? 23.533 9.153 -30.343 1.00 60.00 101 SER A CA 1
ATOM 819 C C . SER A 1 101 ? 22.803 9.533 -31.641 1.00 60.00 101 SER A C 1
ATOM 821 O O . SER A 1 101 ? 23.399 9.455 -32.715 1.00 60.00 101 SER A O 1
ATOM 823 N N . ALA A 1 102 ? 21.562 10.026 -31.549 1.00 58.66 102 ALA A N 1
ATOM 824 C CA . ALA A 1 102 ? 20.795 10.510 -32.698 1.00 58.66 102 ALA A CA 1
ATOM 825 C C . ALA A 1 102 ? 21.384 11.790 -33.329 1.00 58.66 102 ALA A C 1
ATOM 827 O O . ALA A 1 102 ? 21.150 12.055 -34.504 1.00 58.66 102 ALA A O 1
ATOM 828 N N . PHE A 1 103 ? 22.191 12.562 -32.590 1.00 56.62 103 PHE A N 1
ATOM 829 C CA . PHE A 1 103 ? 22.837 13.782 -33.097 1.00 56.62 103 PHE A CA 1
ATOM 830 C C . PHE A 1 103 ? 24.213 13.543 -33.748 1.00 56.62 103 PHE A C 1
ATOM 832 O O . PHE A 1 103 ? 24.820 14.492 -34.246 1.00 56.62 103 PHE A O 1
ATOM 839 N N . PHE A 1 104 ? 24.727 12.306 -33.769 1.00 57.16 104 PHE A N 1
ATOM 840 C CA . PHE A 1 104 ? 26.074 12.003 -34.280 1.00 57.16 104 PHE A CA 1
ATOM 841 C C . PHE A 1 104 ? 26.136 11.566 -35.756 1.00 57.16 104 PHE A C 1
ATOM 843 O O . PHE A 1 104 ? 27.237 11.417 -36.287 1.00 57.16 104 PHE A O 1
ATOM 850 N N . THR A 1 105 ? 25.011 11.389 -36.455 1.00 58.09 105 THR A N 1
ATOM 851 C CA . THR A 1 105 ? 25.011 10.789 -37.806 1.00 58.09 105 THR A CA 1
ATOM 852 C C . THR A 1 105 ? 25.157 11.754 -38.987 1.00 58.09 105 THR A C 1
ATOM 854 O O . THR A 1 105 ? 25.097 11.282 -40.116 1.00 58.09 105 THR A O 1
ATOM 857 N N . ASP A 1 106 ? 25.397 13.058 -38.799 1.00 56.59 106 ASP A N 1
ATOM 858 C CA . ASP A 1 106 ? 25.330 14.006 -39.931 1.00 56.59 106 ASP A CA 1
ATOM 859 C C . ASP A 1 106 ? 26.433 15.082 -39.965 1.00 56.59 106 ASP A C 1
ATOM 861 O O . ASP A 1 106 ? 26.166 16.279 -39.900 1.00 56.59 106 ASP A O 1
ATOM 865 N N . ARG A 1 107 ? 27.713 14.674 -40.021 1.00 60.22 107 ARG A N 1
ATOM 866 C CA . ARG A 1 107 ? 28.845 15.598 -40.295 1.00 60.22 107 ARG A CA 1
ATOM 867 C C . ARG A 1 107 ? 29.959 15.011 -41.166 1.00 60.22 107 ARG A C 1
ATOM 869 O O . ARG A 1 107 ? 31.124 15.375 -41.013 1.00 60.22 107 ARG A O 1
ATOM 876 N N . ARG A 1 108 ? 29.644 14.081 -42.071 1.00 57.53 108 ARG A N 1
ATOM 877 C CA . ARG A 1 108 ? 30.667 13.465 -42.935 1.00 57.53 108 ARG A CA 1
ATOM 878 C C . ARG A 1 108 ? 30.329 13.456 -44.423 1.00 57.53 108 ARG A C 1
ATOM 880 O O . ARG A 1 108 ? 30.658 12.490 -45.087 1.00 57.53 108 ARG A O 1
ATOM 887 N N . TYR A 1 109 ? 29.745 14.541 -44.935 1.00 56.47 109 TYR A N 1
ATOM 888 C CA . TYR A 1 109 ? 29.771 14.877 -46.365 1.00 56.47 109 TYR A CA 1
ATOM 889 C C . TYR A 1 109 ? 29.692 16.400 -46.579 1.00 56.47 109 TYR A C 1
ATOM 891 O O . TYR A 1 109 ? 28.603 16.947 -46.726 1.00 56.47 109 TYR A O 1
ATOM 899 N N . GLN A 1 110 ? 30.843 17.077 -46.596 1.00 47.25 110 GLN A N 1
ATOM 900 C CA . GLN A 1 110 ? 31.114 18.243 -47.450 1.00 47.25 110 GLN A CA 1
ATOM 901 C C . GLN A 1 110 ? 32.620 18.461 -47.568 1.00 47.25 110 GLN A C 1
ATOM 903 O O . GLN A 1 110 ? 33.309 18.327 -46.531 1.00 47.25 110 GLN A O 1
#

Sequence (110 aa):
MLKDDALDYYYDDIQPILTSTTSFDEVTSMIRDYFEGPEYRRAHRFRDKPFLHLKLFDACRGVAACENALYRPAETLQGLISDIRSSIMAHEDKMLITNTSAFFTDRRYQ

Organism: NCBI:txid62708